Protein AF-R2TNW7-F1 (afdb_monomer_lite)

Secondary structure (DSSP, 8-state):
-----B--GGGEE-TTEEEEEEEEETTEEEEEEEEEEEEEEETTEEEEEEEEEEEEEEEEEEEEEEEEESS-S---TT-GGGGTTPEEEEEEEEETTEEEEEETTEEEEEEEEEEEEE--GGGEEEEEE--HHHHHH--PPBP-S-PBP-

Structure (mmCIF, N/CA/C/O backbone):
data_AF-R2TNW7-F1
#
_entry.id   AF-R2TNW7-F1
#
loop_
_atom_site.group_PDB
_atom_site.id
_atom_site.type_symbol
_atom_site.label_atom_id
_atom_site.label_alt_id
_atom_site.label_comp_id
_atom_site.label_asym_id
_atom_site.label_entity_id
_atom_site.label_seq_id
_atom_site.pdbx_PDB_ins_code
_atom_site.Cartn_x
_atom_site.Cartn_y
_atom_site.Cartn_z
_atom_site.occupancy
_atom_site.B_iso_or_equiv
_atom_site.auth_seq_id
_atom_site.auth_comp_id
_atom_site.auth_asym_id
_atom_site.auth_atom_id
_atom_site.pdbx_PDB_model_num
ATOM 1 N N . MET A 1 1 ? 7.216 -21.130 -8.756 1.00 26.69 1 MET A N 1
ATOM 2 C CA . MET A 1 1 ? 8.008 -21.031 -7.507 1.00 26.69 1 MET A CA 1
ATOM 3 C C . MET A 1 1 ? 7.931 -19.567 -7.137 1.00 26.69 1 MET A C 1
ATOM 5 O O . MET A 1 1 ? 8.711 -18.768 -7.642 1.00 26.69 1 MET A O 1
ATOM 9 N N . ASP A 1 2 ? 6.878 -19.208 -6.412 1.00 28.78 2 ASP A N 1
ATOM 10 C CA . ASP A 1 2 ? 6.408 -17.823 -6.351 1.00 28.78 2 ASP A CA 1
ATOM 11 C C . ASP A 1 2 ? 7.260 -17.083 -5.325 1.00 28.78 2 ASP A C 1
ATOM 13 O O . ASP A 1 2 ? 7.166 -17.327 -4.119 1.00 28.78 2 ASP A O 1
ATOM 17 N N . LYS A 1 3 ? 8.212 -16.281 -5.815 1.00 34.91 3 LYS A N 1
ATOM 18 C CA . LYS A 1 3 ? 9.161 -15.568 -4.958 1.00 34.91 3 LYS A CA 1
ATOM 19 C C . LYS A 1 3 ? 8.406 -14.506 -4.155 1.00 34.91 3 LYS A C 1
ATOM 21 O O . LYS A 1 3 ? 7.822 -13.590 -4.720 1.00 34.91 3 LYS A O 1
ATOM 26 N N . ARG A 1 4 ? 8.419 -14.706 -2.834 1.00 38.00 4 ARG A N 1
ATOM 27 C CA . ARG A 1 4 ? 7.696 -13.969 -1.791 1.00 38.00 4 ARG A CA 1
ATOM 28 C C . ARG A 1 4 ? 8.434 -12.708 -1.318 1.00 38.00 4 ARG A C 1
ATOM 30 O O . ARG A 1 4 ? 9.647 -12.752 -1.150 1.00 38.00 4 ARG A O 1
ATOM 37 N N . ILE A 1 5 ? 7.614 -11.703 -0.986 1.00 33.56 5 ILE A N 1
ATOM 38 C CA . ILE A 1 5 ? 7.744 -10.629 0.023 1.00 33.56 5 ILE A CA 1
ATOM 39 C C . ILE A 1 5 ? 8.987 -9.734 -0.082 1.00 33.56 5 ILE A C 1
ATOM 41 O O . ILE A 1 5 ? 10.093 -10.115 0.299 1.00 33.56 5 ILE A O 1
ATOM 45 N N . TYR A 1 6 ? 8.759 -8.478 -0.473 1.00 39.31 6 TYR A N 1
ATOM 46 C CA . TYR A 1 6 ? 9.701 -7.387 -0.233 1.00 39.31 6 TYR A CA 1
ATOM 47 C C . TYR A 1 6 ? 9.324 -6.689 1.076 1.00 39.31 6 TYR A C 1
ATOM 49 O O . TYR A 1 6 ? 8.185 -6.273 1.282 1.00 39.31 6 TYR A O 1
ATOM 57 N N . LYS A 1 7 ? 10.302 -6.585 1.979 1.00 39.94 7 LYS A N 1
ATOM 58 C CA . LYS A 1 7 ? 10.136 -6.007 3.321 1.00 39.94 7 LYS A CA 1
ATOM 59 C C . LYS A 1 7 ? 10.249 -4.475 3.345 1.00 39.94 7 LYS A C 1
ATOM 61 O O . LYS A 1 7 ? 10.075 -3.873 4.395 1.00 39.94 7 LYS A O 1
ATOM 66 N N . THR A 1 8 ? 10.540 -3.826 2.225 1.00 51.78 8 THR A N 1
ATOM 67 C CA . THR A 1 8 ? 10.801 -2.385 2.200 1.00 51.78 8 THR A CA 1
ATOM 68 C C . THR A 1 8 ? 9.754 -1.662 1.364 1.00 51.78 8 THR A C 1
ATOM 70 O O . THR A 1 8 ? 9.767 -1.714 0.136 1.00 51.78 8 THR A O 1
ATOM 73 N N . MET A 1 9 ? 8.854 -0.958 2.060 1.00 57.75 9 MET A N 1
ATOM 74 C CA . MET A 1 9 ? 7.955 0.050 1.478 1.00 57.75 9 MET A CA 1
ATOM 75 C C . MET A 1 9 ? 8.723 1.100 0.656 1.00 57.75 9 MET A C 1
ATOM 77 O O . MET A 1 9 ? 8.150 1.713 -0.232 1.00 57.75 9 MET A O 1
ATOM 81 N N . ASP A 1 10 ? 10.029 1.260 0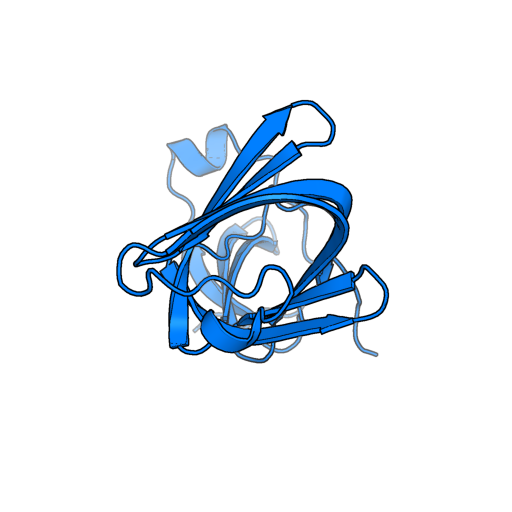.898 1.00 66.44 10 ASP A N 1
ATOM 82 C CA . ASP A 1 10 ? 10.915 2.214 0.218 1.00 66.44 10 ASP A CA 1
ATOM 83 C C . ASP A 1 10 ? 10.915 2.099 -1.315 1.00 66.44 10 ASP A C 1
ATOM 85 O O . ASP A 1 10 ? 11.269 3.051 -2.007 1.00 66.44 10 ASP A O 1
ATOM 89 N N . TYR A 1 11 ? 10.530 0.937 -1.854 1.00 75.88 11 TYR A N 1
ATOM 90 C CA . TYR A 1 11 ? 10.560 0.654 -3.291 1.00 75.88 11 TYR A CA 1
ATOM 91 C C . TYR A 1 11 ? 9.199 0.270 -3.869 1.00 75.88 11 TYR A C 1
ATOM 93 O O . TYR A 1 11 ? 9.115 -0.079 -5.047 1.00 75.88 11 TYR A O 1
ATOM 101 N N . ILE A 1 12 ? 8.139 0.291 -3.060 1.00 82.00 12 ILE A N 1
ATOM 102 C CA . ILE A 1 12 ? 6.788 -0.077 -3.484 1.00 82.00 12 ILE A CA 1
ATOM 103 C C . ILE A 1 12 ? 5.860 1.079 -3.153 1.00 82.00 12 ILE A C 1
ATOM 105 O O . ILE A 1 12 ? 5.693 1.436 -1.990 1.00 82.00 12 ILE A O 1
ATOM 109 N N . SER A 1 13 ? 5.218 1.626 -4.178 1.00 86.44 13 SER A N 1
ATOM 110 C CA . SER A 1 13 ? 4.187 2.638 -4.007 1.00 86.44 13 SER A CA 1
ATOM 111 C C . SER A 1 13 ? 2.813 2.040 -4.275 1.00 86.44 13 SER A C 1
ATOM 113 O O . SER A 1 13 ? 2.535 1.534 -5.365 1.00 86.44 13 SER A O 1
ATOM 115 N N . PHE A 1 14 ? 1.961 2.138 -3.257 1.00 88.00 14 PHE A N 1
ATOM 116 C CA . PHE A 1 14 ? 0.525 1.871 -3.328 1.00 88.00 14 PHE A CA 1
ATOM 117 C C . PHE A 1 14 ? -0.277 3.150 -3.600 1.00 88.00 14 PHE A C 1
ATOM 119 O O . PHE A 1 14 ? -1.504 3.109 -3.634 1.00 88.00 14 PHE A O 1
ATOM 126 N N . ASN A 1 15 ? 0.397 4.294 -3.739 1.00 87.62 15 ASN A N 1
ATOM 127 C CA . ASN A 1 15 ? -0.270 5.574 -3.918 1.00 87.62 15 ASN A CA 1
ATOM 128 C C . ASN A 1 15 ? -1.047 5.579 -5.235 1.00 87.62 15 ASN A C 1
ATOM 130 O O . ASN A 1 15 ? -0.591 5.041 -6.247 1.00 87.62 15 ASN A O 1
ATOM 134 N N . ASP A 1 16 ? -2.221 6.195 -5.183 1.00 89.12 16 ASP A N 1
ATOM 135 C CA . ASP A 1 16 ? -3.201 6.293 -6.259 1.00 89.12 16 ASP A CA 1
ATOM 136 C C . ASP A 1 16 ? -3.781 4.942 -6.718 1.00 89.12 16 ASP A C 1
ATOM 138 O O . ASP A 1 16 ? -4.500 4.885 -7.716 1.00 89.12 16 ASP A O 1
ATOM 142 N N . MET A 1 17 ? -3.529 3.855 -5.977 1.00 91.12 17 MET A N 1
ATOM 143 C CA . MET A 1 17 ? -4.107 2.538 -6.259 1.00 91.12 17 MET A CA 1
ATOM 144 C C . MET A 1 17 ? -5.487 2.387 -5.627 1.00 91.12 17 MET A C 1
ATOM 146 O O . MET A 1 17 ? -5.768 2.919 -4.546 1.00 91.12 17 MET A O 1
ATOM 150 N N . THR A 1 18 ? -6.356 1.620 -6.283 1.00 92.94 18 THR A N 1
ATOM 151 C CA . THR A 1 18 ? -7.686 1.323 -5.744 1.00 92.94 18 THR A CA 1
ATOM 152 C C . THR A 1 18 ? -7.588 0.187 -4.736 1.00 92.94 18 THR A C 1
ATOM 154 O O . THR A 1 18 ? -7.039 -0.879 -5.024 1.00 92.94 18 THR A O 1
ATOM 157 N N . ILE A 1 19 ? -8.162 0.385 -3.550 1.00 94.38 19 ILE A N 1
ATOM 158 C CA . ILE A 1 19 ? -8.309 -0.685 -2.564 1.00 94.38 19 ILE A CA 1
ATOM 159 C C . ILE A 1 19 ? -9.408 -1.628 -3.055 1.00 94.38 19 ILE A C 1
ATOM 161 O O . ILE A 1 19 ? -10.573 -1.250 -3.166 1.00 94.38 19 ILE A O 1
ATOM 165 N N . THR A 1 20 ? -9.041 -2.865 -3.364 1.00 94.94 20 THR A N 1
ATOM 166 C CA . THR A 1 20 ? -9.970 -3.886 -3.880 1.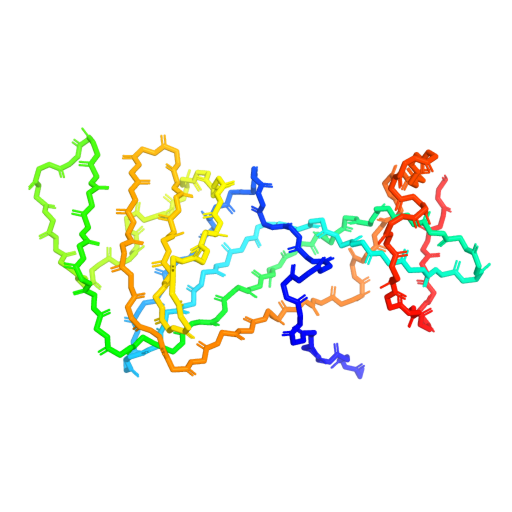00 94.94 20 THR A CA 1
ATOM 167 C C . THR A 1 20 ? -10.609 -4.713 -2.773 1.00 94.94 20 THR A C 1
ATOM 169 O O . THR A 1 20 ? -11.718 -5.213 -2.946 1.00 94.94 20 THR A O 1
ATOM 172 N N . ASP A 1 21 ? -9.910 -4.865 -1.650 1.00 95.12 21 ASP A N 1
ATOM 173 C CA . ASP A 1 21 ? -10.368 -5.611 -0.483 1.00 95.12 21 ASP A CA 1
ATOM 174 C C . ASP A 1 21 ? -9.577 -5.166 0.753 1.00 95.12 21 ASP A C 1
ATOM 176 O O . ASP A 1 21 ? -8.361 -4.986 0.677 1.00 95.12 21 ASP A O 1
ATOM 180 N N . ALA A 1 22 ? -10.239 -5.018 1.891 1.00 94.25 22 ALA A N 1
ATOM 181 C CA . ALA A 1 22 ? -9.634 -4.635 3.155 1.00 94.25 22 ALA A CA 1
ATOM 182 C C . ALA A 1 22 ? -10.250 -5.468 4.282 1.00 94.25 22 ALA A C 1
ATOM 184 O O . ALA A 1 22 ? -11.432 -5.352 4.605 1.00 94.25 22 ALA A O 1
ATOM 185 N N . LEU A 1 23 ? -9.429 -6.336 4.873 1.00 93.94 23 LEU A N 1
ATOM 186 C CA . LEU A 1 23 ? -9.847 -7.303 5.881 1.00 93.94 23 LEU A CA 1
ATOM 187 C C . LEU A 1 23 ? -9.062 -7.095 7.170 1.00 93.94 23 LEU A C 1
ATOM 189 O O . LEU A 1 23 ? -7.832 -7.140 7.155 1.00 93.94 23 LEU A O 1
ATOM 193 N N . PHE A 1 24 ? -9.775 -6.949 8.285 1.00 93.19 24 PHE A N 1
ATOM 194 C CA . PHE A 1 24 ? -9.182 -6.890 9.615 1.00 93.19 24 PHE A CA 1
ATOM 195 C C . PHE A 1 24 ? -9.627 -8.082 10.461 1.00 93.19 24 PHE A C 1
ATOM 197 O O . PHE A 1 24 ? -10.805 -8.224 10.785 1.00 93.19 24 PHE A O 1
ATOM 204 N N . GLN A 1 25 ? -8.691 -8.972 10.790 1.00 92.88 25 GLN A N 1
ATOM 205 C CA . GLN A 1 25 ? -8.953 -10.157 11.611 1.00 92.88 25 GLN A CA 1
ATOM 206 C C . GLN A 1 25 ? -7.748 -10.482 12.487 1.00 92.88 25 GLN A C 1
ATOM 208 O O . GLN A 1 25 ? -6.613 -10.454 12.020 1.00 92.88 25 GLN A O 1
ATOM 213 N N . ASN A 1 26 ? -7.992 -10.843 13.751 1.00 92.25 26 ASN A N 1
ATOM 214 C CA . ASN A 1 26 ? -6.949 -11.257 14.700 1.00 92.25 26 ASN A CA 1
ATOM 215 C C . ASN A 1 26 ? -5.764 -10.274 14.768 1.00 92.25 26 ASN A C 1
ATOM 217 O O . ASN A 1 26 ? -4.612 -10.701 14.743 1.00 92.25 26 ASN A O 1
ATOM 221 N N . HIS A 1 27 ? -6.043 -8.966 14.830 1.00 93.81 27 HIS A N 1
ATOM 222 C CA . HIS A 1 27 ? -5.028 -7.901 14.840 1.00 93.81 27 HIS A CA 1
ATOM 223 C C . HIS A 1 27 ? -4.183 -7.783 13.558 1.00 93.81 27 HIS A C 1
ATOM 225 O O . HIS A 1 27 ? -3.155 -7.111 13.556 1.00 93.81 27 HIS A O 1
ATOM 231 N N . VAL A 1 28 ? -4.612 -8.388 12.451 1.00 94.75 28 VAL A N 1
ATOM 232 C CA . VAL A 1 28 ? -3.954 -8.267 11.147 1.00 94.75 28 VAL A CA 1
ATOM 233 C C . VAL A 1 28 ? -4.888 -7.555 10.179 1.00 94.75 28 VAL A C 1
ATOM 235 O O . VAL A 1 28 ? -5.991 -8.031 9.910 1.00 94.75 28 VAL A O 1
ATOM 238 N N . LEU A 1 29 ? -4.431 -6.419 9.657 1.00 94.81 29 LEU A N 1
ATOM 239 C CA . LEU A 1 29 ? -5.064 -5.681 8.573 1.00 94.81 29 LEU A CA 1
ATOM 240 C C . LEU A 1 29 ? -4.391 -6.059 7.253 1.00 94.81 29 LEU A C 1
ATOM 242 O O . LEU A 1 29 ? -3.182 -5.896 7.092 1.00 94.81 29 LEU A O 1
ATOM 246 N N . ILE A 1 30 ? -5.181 -6.555 6.308 1.00 94.94 30 ILE A N 1
ATOM 247 C CA . ILE A 1 30 ? -4.747 -6.881 4.951 1.00 94.94 30 ILE A CA 1
ATOM 248 C C . ILE A 1 30 ? -5.490 -5.958 3.996 1.00 94.94 30 ILE A C 1
ATOM 250 O O . ILE A 1 30 ? -6.711 -6.047 3.899 1.00 94.94 30 ILE A O 1
ATOM 254 N N . ILE A 1 31 ? -4.754 -5.118 3.274 1.00 95.06 31 ILE A N 1
ATOM 255 C CA . ILE A 1 31 ? -5.286 -4.246 2.223 1.00 95.06 31 ILE A CA 1
ATOM 256 C C . ILE A 1 31 ? -4.795 -4.786 0.884 1.00 95.06 31 ILE A C 1
ATOM 258 O O . ILE A 1 31 ? -3.592 -4.972 0.696 1.00 95.06 31 ILE A O 1
ATOM 262 N N . LYS A 1 32 ? -5.715 -5.075 -0.033 1.00 94.50 32 LYS A N 1
ATOM 263 C CA . LYS A 1 32 ? -5.422 -5.577 -1.375 1.00 94.50 32 LYS A CA 1
ATOM 264 C C . LYS A 1 32 ? -5.628 -4.494 -2.417 1.00 94.50 32 LYS A C 1
ATOM 266 O O . LYS A 1 32 ? -6.578 -3.718 -2.337 1.00 94.50 32 LYS A O 1
ATOM 271 N N . PHE A 1 33 ? -4.800 -4.526 -3.447 1.00 92.81 33 PHE A N 1
ATOM 272 C CA . PHE A 1 33 ? -4.792 -3.569 -4.546 1.00 92.81 33 PHE A CA 1
ATOM 273 C C . PHE A 1 33 ? -4.875 -4.307 -5.882 1.00 92.81 33 PHE A C 1
ATOM 275 O O . PHE A 1 33 ? -4.505 -5.481 -5.968 1.00 92.81 33 PHE A O 1
ATOM 282 N N . ASP A 1 34 ? -5.390 -3.630 -6.901 1.00 88.38 34 ASP A N 1
ATOM 283 C CA . ASP A 1 34 ? -5.440 -4.101 -8.291 1.00 88.38 34 ASP A CA 1
ATOM 284 C C . ASP A 1 34 ? -4.082 -4.014 -9.004 1.00 88.38 34 ASP A C 1
ATOM 286 O O . ASP A 1 34 ? -3.823 -4.758 -9.957 1.00 88.38 34 ASP A O 1
ATOM 290 N N . GLY A 1 35 ? -3.200 -3.157 -8.496 1.00 87.81 35 GLY A N 1
ATOM 291 C CA . GLY A 1 35 ? -1.802 -3.091 -8.874 1.00 87.81 35 GLY A CA 1
ATOM 292 C C . GLY A 1 35 ? -0.969 -2.277 -7.892 1.00 87.81 35 GLY A C 1
ATOM 293 O O . GLY A 1 35 ? -1.474 -1.774 -6.889 1.00 87.81 35 GLY A O 1
ATOM 294 N N . VAL A 1 36 ? 0.333 -2.183 -8.168 1.00 88.50 36 VAL A N 1
ATOM 295 C CA . VAL A 1 36 ? 1.265 -1.276 -7.474 1.00 88.50 36 VAL A CA 1
ATOM 296 C C . VAL A 1 36 ? 2.363 -0.811 -8.420 1.00 88.50 36 VAL A C 1
ATOM 298 O O . VAL A 1 36 ? 2.681 -1.493 -9.401 1.00 88.50 36 VAL A O 1
ATOM 301 N N . TYR A 1 37 ? 3.017 0.293 -8.067 1.00 87.56 37 TYR A N 1
ATOM 302 C CA . TYR A 1 37 ? 4.291 0.670 -8.671 1.00 87.56 37 TYR A CA 1
ATOM 303 C C . TYR A 1 37 ? 5.458 0.088 -7.868 1.00 87.56 37 TYR A C 1
ATOM 305 O O . TYR A 1 37 ? 5.512 0.210 -6.644 1.00 87.56 37 TYR A O 1
ATOM 313 N N . CYS A 1 38 ? 6.426 -0.506 -8.559 1.00 85.44 38 CYS A N 1
ATOM 314 C CA . CYS A 1 38 ? 7.669 -1.009 -7.985 1.00 85.44 38 CYS A CA 1
ATOM 315 C 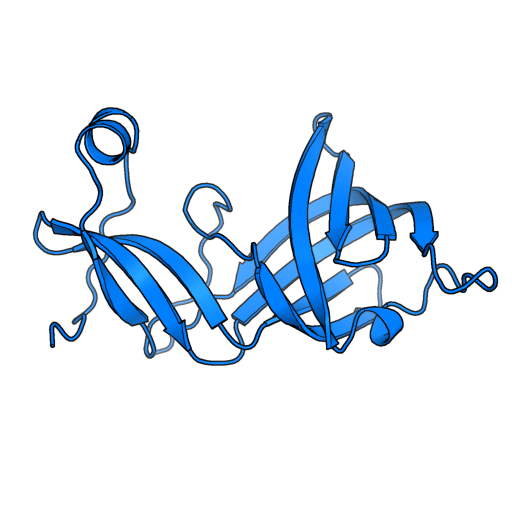C . CYS A 1 38 ? 8.866 -0.284 -8.604 1.00 85.44 38 CYS A C 1
ATOM 317 O O . CYS A 1 38 ? 9.032 -0.272 -9.821 1.00 85.44 38 CYS A O 1
ATOM 319 N N . PHE A 1 39 ? 9.731 0.278 -7.769 1.00 84.06 39 PHE A N 1
ATOM 320 C CA . PHE A 1 39 ? 10.979 0.916 -8.173 1.00 84.06 39 PHE A CA 1
ATOM 321 C C . PHE A 1 39 ? 12.098 -0.120 -8.090 1.00 84.06 39 PHE A C 1
ATOM 323 O O . PHE A 1 39 ? 12.487 -0.533 -6.999 1.00 84.06 39 PHE A O 1
ATOM 330 N N . LEU A 1 40 ? 12.604 -0.580 -9.233 1.00 82.44 40 LEU A N 1
ATOM 331 C CA . LEU A 1 40 ? 13.567 -1.684 -9.292 1.00 82.44 40 LEU A CA 1
ATOM 332 C C . LEU A 1 40 ? 14.718 -1.360 -10.248 1.00 82.44 40 LEU A C 1
ATOM 334 O O . LEU A 1 40 ? 14.604 -0.508 -11.131 1.00 82.44 40 LEU A O 1
ATOM 338 N N . GLU A 1 41 ? 15.821 -2.088 -10.095 1.00 80.62 41 GLU A N 1
ATOM 339 C CA . GLU A 1 41 ? 16.886 -2.161 -11.093 1.00 80.62 41 GLU A CA 1
ATOM 340 C C . GLU A 1 41 ? 16.878 -3.541 -11.762 1.00 80.62 41 GLU A C 1
ATOM 342 O O . GLU A 1 41 ? 16.879 -4.565 -11.077 1.00 80.62 41 GLU A O 1
ATOM 347 N N . ASN A 1 42 ? 16.871 -3.592 -13.093 1.00 73.75 42 ASN A N 1
ATOM 348 C CA . ASN A 1 42 ? 16.969 -4.833 -13.861 1.00 73.75 42 ASN A CA 1
ATOM 349 C C . ASN A 1 42 ? 17.993 -4.667 -14.987 1.00 73.75 42 ASN A C 1
ATOM 351 O O . ASN A 1 42 ? 17.886 -3.732 -15.768 1.00 73.75 42 ASN A O 1
ATOM 355 N N . ASN A 1 43 ? 18.985 -5.558 -15.080 1.00 72.25 43 ASN A N 1
ATOM 356 C CA . ASN A 1 43 ? 20.033 -5.513 -16.110 1.00 72.25 43 ASN A CA 1
ATOM 357 C C . ASN A 1 43 ? 20.722 -4.134 -16.250 1.00 72.25 43 ASN A C 1
ATOM 359 O O . ASN A 1 43 ? 21.038 -3.705 -17.356 1.00 72.25 43 ASN A O 1
ATOM 363 N N . ASN A 1 44 ? 20.985 -3.456 -15.123 1.00 73.31 44 ASN A N 1
ATOM 364 C CA . ASN A 1 44 ? 21.512 -2.081 -15.025 1.00 73.31 44 ASN A CA 1
ATOM 365 C C . ASN A 1 44 ? 20.544 -0.966 -15.472 1.00 73.31 44 ASN A C 1
ATOM 367 O O . ASN A 1 44 ? 20.936 0.202 -15.544 1.00 73.31 44 ASN A O 1
ATOM 371 N N . GLU A 1 45 ? 19.278 -1.286 -15.736 1.00 75.88 45 GLU A N 1
ATOM 372 C CA . GLU A 1 45 ? 18.227 -0.306 -15.991 1.00 75.88 45 GLU A CA 1
ATOM 373 C C . GLU A 1 45 ? 17.391 -0.079 -14.732 1.00 75.88 45 GLU A C 1
ATOM 375 O O . GLU A 1 45 ? 16.688 -0.965 -14.246 1.00 75.88 45 GLU A O 1
ATOM 380 N N . LYS A 1 46 ? 17.470 1.142 -14.198 1.00 84.06 46 LYS A N 1
ATOM 381 C CA . LYS A 1 46 ? 16.623 1.603 -13.097 1.00 84.06 46 LYS A CA 1
ATOM 382 C C . LYS A 1 46 ? 15.304 2.134 -13.649 1.00 84.06 46 LYS A C 1
ATOM 384 O O . LYS A 1 46 ? 15.308 3.060 -14.470 1.00 84.06 46 LYS A O 1
ATOM 389 N N . GLY A 1 47 ? 14.189 1.599 -13.170 1.00 85.69 47 GLY A N 1
ATOM 390 C CA . GLY A 1 47 ? 12.874 1.970 -13.674 1.00 85.69 47 GLY A CA 1
ATOM 391 C C . GLY A 1 47 ? 11.741 1.767 -12.688 1.00 85.69 47 GLY A C 1
ATOM 392 O O . GLY A 1 47 ? 11.893 1.171 -11.618 1.00 85.69 47 GLY A O 1
ATOM 393 N N . VAL A 1 48 ? 10.592 2.289 -13.096 1.00 85.81 48 VAL A N 1
ATOM 394 C CA . VAL A 1 48 ? 9.300 2.018 -12.483 1.00 85.81 48 VAL A CA 1
ATOM 395 C C . VAL A 1 48 ? 8.653 0.880 -13.253 1.00 85.81 48 VAL A C 1
ATOM 397 O O . VAL A 1 48 ? 8.518 0.926 -14.479 1.00 85.81 48 VAL A O 1
ATOM 400 N N . PHE A 1 49 ? 8.231 -0.124 -12.504 1.00 85.44 49 PHE A N 1
ATOM 401 C CA . PHE A 1 49 ? 7.494 -1.275 -12.980 1.00 85.44 49 PHE A CA 1
ATOM 402 C C . PHE A 1 49 ? 6.086 -1.227 -12.406 1.00 85.44 49 PHE A C 1
ATOM 404 O O . PHE A 1 49 ? 5.890 -0.764 -11.284 1.00 85.44 49 PHE A O 1
ATOM 411 N N . VAL A 1 50 ? 5.113 -1.712 -13.160 1.00 85.56 50 VAL A N 1
ATOM 412 C CA . VAL A 1 50 ? 3.739 -1.876 -12.686 1.00 85.56 50 VAL A CA 1
ATOM 413 C C . VAL A 1 50 ? 3.498 -3.355 -12.479 1.00 85.56 50 VAL A C 1
ATOM 415 O O . VAL A 1 50 ? 3.721 -4.149 -13.392 1.00 85.56 50 VAL A O 1
ATOM 418 N N . SER A 1 51 ? 3.068 -3.724 -11.278 1.00 83.19 51 SER A N 1
ATOM 419 C CA . SER A 1 51 ? 2.540 -5.058 -11.022 1.00 83.19 51 SER A CA 1
ATOM 420 C C . SER A 1 51 ? 1.033 -5.024 -11.210 1.00 83.19 51 SER A C 1
ATOM 422 O O . SER A 1 51 ? 0.368 -4.228 -10.550 1.00 83.19 51 SER A O 1
ATOM 424 N N . ASN A 1 52 ? 0.501 -5.882 -12.079 1.00 77.88 52 ASN A N 1
ATOM 425 C CA . ASN A 1 52 ? -0.939 -6.124 -12.153 1.00 77.88 52 ASN A CA 1
ATOM 426 C C . ASN A 1 52 ? -1.305 -7.327 -11.273 1.00 77.88 52 ASN A C 1
ATOM 428 O O . ASN A 1 52 ? -0.535 -8.277 -11.163 1.00 77.88 52 ASN A O 1
ATOM 432 N N . GLY A 1 53 ? -2.485 -7.317 -10.655 1.00 73.56 53 GLY A N 1
ATOM 433 C CA . GLY A 1 53 ? -2.988 -8.443 -9.858 1.00 73.56 53 GLY A CA 1
ATOM 434 C C . GLY A 1 53 ? -3.092 -8.130 -8.367 1.00 73.56 53 GLY A C 1
ATOM 435 O O . GLY A 1 53 ? -2.895 -6.999 -7.949 1.00 73.56 53 GLY A O 1
ATOM 436 N N . GLN A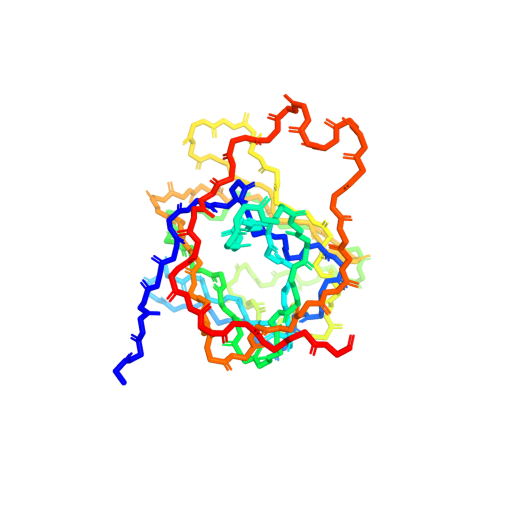 1 54 ? -3.432 -9.137 -7.555 1.00 80.81 54 GLN A N 1
ATOM 437 C CA . GLN A 1 54 ? -3.794 -8.956 -6.141 1.00 80.81 54 GLN A CA 1
ATOM 438 C C . GLN A 1 54 ? -2.577 -8.736 -5.229 1.00 80.81 54 GLN A C 1
ATOM 440 O O . GLN A 1 54 ? -2.163 -9.634 -4.487 1.00 80.81 54 GLN A O 1
ATOM 445 N N . GLN A 1 55 ? -2.028 -7.527 -5.272 1.00 87.62 55 GLN A N 1
ATOM 446 C CA . GLN A 1 55 ? -0.941 -7.087 -4.398 1.00 87.62 55 GLN A CA 1
ATOM 447 C C . GLN A 1 55 ? -1.481 -6.785 -3.006 1.00 87.62 55 GLN A C 1
ATOM 449 O O . GLN A 1 55 ? -2.627 -6.349 -2.876 1.00 87.62 55 GLN A O 1
ATOM 454 N N . LYS A 1 56 ? -0.683 -7.005 -1.957 1.00 91.19 56 LYS A N 1
ATOM 455 C CA . LYS A 1 56 ? -1.156 -6.814 -0.579 1.00 91.19 56 LYS A CA 1
ATOM 456 C C . LYS A 1 56 ? -0.208 -5.979 0.260 1.00 91.19 56 LYS A C 1
ATOM 458 O O . LYS A 1 56 ? 0.999 -6.209 0.244 1.00 91.19 56 LYS A O 1
ATOM 463 N N . LEU A 1 57 ? -0.789 -5.104 1.069 1.00 92.00 57 LEU A N 1
ATOM 464 C CA . LEU A 1 57 ? -0.160 -4.498 2.232 1.00 92.00 57 LEU A CA 1
ATOM 465 C C . LEU A 1 57 ? -0.687 -5.208 3.482 1.00 92.00 57 LEU A C 1
ATOM 467 O O . LEU A 1 57 ? -1.898 -5.268 3.699 1.00 92.00 57 LEU A O 1
ATOM 471 N N . VAL A 1 58 ? 0.215 -5.767 4.283 1.00 92.81 58 VAL A N 1
ATOM 472 C CA . VAL A 1 58 ? -0.119 -6.493 5.511 1.00 92.81 58 VAL A CA 1
ATOM 473 C C . VAL A 1 58 ? 0.434 -5.727 6.700 1.00 92.81 58 VAL A C 1
ATOM 475 O O . VAL A 1 58 ? 1.626 -5.423 6.757 1.00 92.81 58 VAL A O 1
ATOM 478 N N . ILE A 1 59 ? -0.442 -5.413 7.649 1.00 93.25 59 ILE A N 1
ATOM 479 C CA . ILE A 1 59 ? -0.138 -4.600 8.822 1.00 93.25 59 ILE A CA 1
ATOM 480 C C . ILE A 1 59 ? -0.599 -5.355 10.068 1.00 93.25 59 ILE A C 1
ATOM 482 O O . ILE A 1 59 ? -1.788 -5.616 10.246 1.00 93.25 59 ILE A O 1
ATOM 486 N N . THR A 1 60 ? 0.330 -5.669 10.965 1.00 94.50 60 THR A N 1
ATOM 487 C CA . THR A 1 60 ? 0.007 -6.200 12.293 1.00 94.50 60 THR A CA 1
ATOM 488 C C . THR A 1 60 ? -0.291 -5.029 13.222 1.00 94.50 60 THR A C 1
ATOM 490 O O . THR A 1 60 ? 0.619 -4.313 13.655 1.00 94.50 60 THR A O 1
ATOM 493 N N . VAL A 1 61 ? -1.571 -4.827 13.516 1.00 94.00 61 VAL A N 1
ATOM 494 C CA . VAL A 1 61 ? -2.116 -3.694 14.266 1.00 94.00 61 VAL A CA 1
ATOM 495 C C . VAL A 1 61 ? -2.094 -3.988 15.759 1.00 94.00 61 VAL A C 1
ATOM 497 O O . VAL A 1 61 ? -2.713 -4.938 16.229 1.00 94.00 61 VAL A O 1
ATOM 500 N N . ARG A 1 62 ? -1.425 -3.137 16.533 1.00 94.81 62 ARG A N 1
ATOM 501 C CA . ARG A 1 62 ? -1.512 -3.172 17.993 1.00 94.81 62 ARG A CA 1
ATOM 502 C C . ARG A 1 62 ? -2.787 -2.492 18.475 1.00 94.81 62 ARG A C 1
ATOM 504 O O . ARG A 1 62 ? -3.547 -3.103 19.214 1.00 94.81 62 ARG A O 1
ATOM 511 N N . ASN A 1 63 ? -2.995 -1.249 18.045 1.00 92.50 63 ASN A N 1
ATOM 512 C CA . ASN A 1 63 ? -4.130 -0.411 18.419 1.00 92.50 63 ASN A CA 1
ATOM 513 C C . ASN A 1 63 ? -4.530 0.483 17.245 1.00 92.50 63 ASN A C 1
ATOM 515 O O . ASN A 1 63 ? -3.668 1.005 16.536 1.00 92.50 63 ASN A O 1
ATOM 519 N N . ILE A 1 64 ? -5.829 0.717 17.098 1.00 91.38 64 ILE A N 1
ATOM 520 C CA . ILE A 1 64 ? -6.364 1.772 16.236 1.00 91.38 64 ILE A CA 1
ATOM 521 C C . ILE A 1 64 ? -6.483 3.014 17.115 1.00 91.38 64 ILE A C 1
ATOM 523 O O . ILE A 1 64 ? -7.140 2.977 18.154 1.00 91.38 64 ILE A O 1
ATOM 527 N N . LEU A 1 65 ? -5.768 4.077 16.755 1.00 91.25 65 LEU A N 1
ATOM 528 C CA . LEU A 1 65 ? -5.655 5.286 17.574 1.00 91.25 65 LEU A CA 1
ATOM 529 C C . LEU A 1 65 ? -6.749 6.287 17.227 1.00 91.25 65 LEU A C 1
ATOM 531 O O . LEU A 1 65 ? -7.369 6.868 18.114 1.00 91.25 65 LEU A O 1
ATOM 535 N N . ASN A 1 66 ? -6.964 6.486 15.931 1.00 88.62 66 ASN A N 1
ATOM 536 C CA . ASN A 1 66 ? -7.972 7.388 15.413 1.00 88.62 66 ASN A CA 1
ATOM 537 C C . ASN A 1 66 ? -8.444 6.893 14.047 1.00 88.62 66 ASN A C 1
ATOM 539 O O . ASN A 1 66 ? -7.653 6.367 13.264 1.00 88.62 66 ASN A O 1
ATOM 543 N N . TRP A 1 67 ? -9.718 7.103 13.755 1.00 89.88 67 TRP A N 1
ATOM 544 C CA . TRP A 1 67 ? -10.283 6.907 12.432 1.00 89.88 67 TRP A CA 1
ATOM 545 C C . TRP A 1 67 ? -11.063 8.162 12.089 1.00 89.88 67 TRP A C 1
ATOM 547 O O . TRP A 1 67 ? -11.873 8.642 12.877 1.00 89.88 67 TRP A O 1
ATOM 557 N N . HIS A 1 68 ? -10.841 8.704 10.903 1.00 88.50 68 HIS A N 1
ATOM 558 C CA . HIS A 1 68 ? -11.679 9.757 10.372 1.00 88.50 68 HIS A CA 1
ATOM 559 C C . HIS A 1 68 ? -12.118 9.418 8.950 1.00 88.50 68 HIS A C 1
ATOM 561 O O . HIS A 1 68 ? -11.286 9.211 8.078 1.00 88.50 68 HIS A O 1
ATOM 567 N N . ASP A 1 69 ? -13.428 9.320 8.743 1.00 85.38 69 ASP A N 1
ATOM 568 C CA . ASP A 1 69 ? -14.072 9.180 7.437 1.00 85.38 69 ASP A CA 1
ATOM 569 C C . ASP A 1 69 ? -14.940 10.431 7.257 1.00 85.38 69 ASP A C 1
ATOM 571 O O . ASP A 1 69 ? -15.805 10.710 8.092 1.00 85.38 69 ASP A O 1
ATOM 575 N N . TRP A 1 70 ? -14.650 11.228 6.228 1.00 85.50 70 TRP A N 1
ATOM 576 C CA . TRP A 1 70 ? -15.325 12.502 5.973 1.00 85.50 70 TRP A CA 1
ATOM 577 C C . TRP A 1 70 ? -16.755 12.332 5.449 1.00 85.50 70 TRP A C 1
ATOM 579 O O . TRP A 1 70 ? -17.536 13.281 5.525 1.00 85.50 70 TRP A O 1
ATOM 589 N N . GLU A 1 71 ? -17.109 11.160 4.918 1.00 82.00 71 GLU A N 1
ATOM 590 C CA . GLU A 1 71 ? -18.446 10.877 4.381 1.00 82.00 71 GLU A CA 1
ATOM 591 C C . GLU A 1 71 ?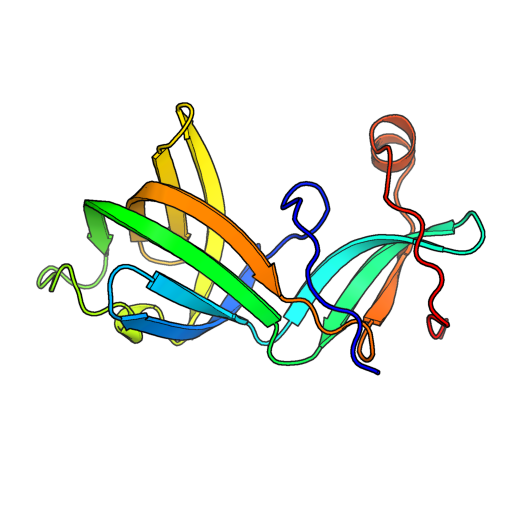 -19.337 10.141 5.389 1.00 82.00 71 GLU A C 1
ATOM 593 O O . GLU A 1 71 ? -20.564 10.238 5.306 1.00 82.00 71 GLU A O 1
ATOM 598 N N . ASN A 1 72 ? -18.749 9.429 6.356 1.00 70.38 72 ASN A N 1
ATOM 599 C CA . ASN A 1 72 ? -19.484 8.587 7.299 1.00 70.38 72 ASN A CA 1
ATOM 600 C C . ASN A 1 72 ? -19.208 8.959 8.764 1.00 70.38 72 ASN A C 1
ATOM 602 O O . ASN A 1 72 ? -18.186 8.600 9.343 1.00 70.38 72 ASN A O 1
ATOM 606 N N . GLU A 1 73 ? -20.191 9.581 9.424 1.00 62.59 73 GLU A N 1
ATOM 607 C CA . GLU A 1 73 ? -20.130 9.868 10.870 1.00 62.59 73 GLU A CA 1
ATOM 608 C C . GLU A 1 73 ? -20.209 8.598 11.744 1.00 62.59 73 GLU A C 1
ATOM 610 O O . GLU A 1 73 ? -19.813 8.607 12.910 1.00 62.59 73 GLU A O 1
ATOM 615 N N . ARG A 1 74 ? -20.727 7.483 11.204 1.00 56.34 74 ARG A N 1
ATOM 616 C CA . ARG A 1 74 ? -20.812 6.196 11.911 1.00 56.34 74 ARG A CA 1
ATOM 617 C C . ARG A 1 74 ? -19.555 5.375 11.671 1.00 56.34 74 ARG A C 1
ATOM 619 O O . ARG A 1 74 ? -19.483 4.598 10.727 1.00 56.34 74 ARG A O 1
ATOM 626 N N . GLN A 1 75 ? -18.596 5.518 12.571 1.00 56.81 75 GLN A N 1
ATOM 627 C CA . GLN A 1 75 ? -17.370 4.735 12.549 1.00 56.81 75 GLN A CA 1
ATOM 628 C C . GLN A 1 75 ? -17.544 3.472 13.392 1.00 56.81 75 GLN A C 1
ATOM 630 O O . GLN A 1 75 ? -17.695 3.539 14.612 1.00 56.81 75 GLN A O 1
ATOM 635 N N . SER A 1 76 ? -17.532 2.312 12.742 1.00 58.50 76 SER A N 1
ATOM 636 C CA . SER A 1 76 ? -17.187 1.063 13.419 1.00 58.50 76 SER A CA 1
ATOM 637 C C . SER A 1 76 ? -15.672 0.944 13.338 1.00 58.50 76 SER A C 1
ATOM 639 O O . SER A 1 76 ? -15.139 0.821 12.239 1.00 58.50 76 SER A O 1
ATOM 641 N N . THR A 1 77 ? -14.973 1.007 14.472 1.00 65.06 77 THR A N 1
ATOM 642 C CA . THR A 1 77 ? -13.499 1.004 14.508 1.00 65.06 77 THR A CA 1
ATOM 643 C C . THR A 1 77 ? -12.873 -0.258 13.913 1.00 65.06 77 THR A C 1
ATOM 645 O O . THR A 1 77 ? -11.686 -0.247 13.620 1.00 65.06 77 THR A O 1
ATOM 648 N N . ASP A 1 78 ? -13.657 -1.317 13.694 1.00 70.44 78 ASP A N 1
ATOM 649 C CA . ASP A 1 78 ? -13.163 -2.631 13.276 1.00 70.44 78 ASP A CA 1
ATOM 650 C C . ASP A 1 78 ? -13.644 -3.065 11.878 1.00 70.44 78 ASP A C 1
ATOM 652 O O . ASP A 1 78 ? -13.280 -4.151 11.421 1.00 70.44 78 ASP A O 1
ATOM 656 N N . ASP A 1 79 ? -14.444 -2.252 11.175 1.00 84.56 79 ASP A N 1
ATOM 657 C CA . ASP A 1 79 ? -14.937 -2.597 9.834 1.00 84.56 79 ASP A CA 1
ATOM 658 C C . ASP A 1 79 ? -14.101 -1.935 8.733 1.00 84.56 79 ASP A C 1
ATOM 660 O O . ASP A 1 79 ? -14.471 -0.916 8.155 1.00 84.56 79 ASP A O 1
ATOM 664 N N . PHE A 1 80 ? -12.959 -2.543 8.417 1.00 89.88 80 PHE A N 1
ATOM 665 C CA . PHE A 1 80 ? -12.082 -2.082 7.335 1.00 89.88 80 PHE A CA 1
ATOM 666 C C . PHE A 1 80 ? -12.648 -2.298 5.931 1.00 89.88 80 PHE A C 1
ATOM 668 O O . PHE A 1 80 ? -12.112 -1.720 4.986 1.00 89.88 80 PHE A O 1
ATOM 675 N N . SER A 1 81 ? -13.758 -3.028 5.776 1.00 88.50 81 SER A N 1
ATOM 676 C CA . SER A 1 81 ? -14.372 -3.235 4.460 1.00 88.50 81 SER A CA 1
ATOM 677 C C . SER A 1 81 ? -14.892 -1.936 3.834 1.00 88.50 81 SER A C 1
ATOM 679 O O . SER A 1 81 ? -15.019 -1.852 2.613 1.00 88.50 81 SER A O 1
ATOM 681 N N . VAL A 1 82 ? -15.103 -0.886 4.638 1.00 87.06 82 VAL A N 1
ATOM 682 C CA . VAL A 1 82 ? -15.486 0.457 4.162 1.00 87.06 82 VAL A CA 1
ATOM 683 C C . VAL A 1 82 ? -14.419 1.115 3.279 1.00 87.06 82 VAL A C 1
ATOM 685 O O . VAL A 1 82 ? -14.724 2.044 2.531 1.00 87.06 82 VAL A O 1
ATOM 688 N N . LEU A 1 83 ? -13.175 0.627 3.331 1.00 90.94 83 LEU A N 1
ATOM 689 C CA . LEU A 1 83 ? -12.093 1.087 2.462 1.00 90.94 83 LEU A CA 1
ATOM 690 C C . LEU A 1 83 ? -12.216 0.544 1.032 1.00 90.94 83 LEU A C 1
ATOM 692 O O . LEU A 1 83 ? -11.573 1.072 0.125 1.00 90.94 83 LEU A O 1
ATOM 696 N N . ASN A 1 84 ? -13.032 -0.489 0.804 1.00 92.69 84 ASN A N 1
ATOM 697 C CA . ASN A 1 84 ? -13.179 -1.108 -0.509 1.00 92.69 84 ASN A CA 1
ATOM 698 C C . ASN A 1 84 ? -13.711 -0.098 -1.536 1.00 92.69 84 ASN A C 1
ATOM 700 O O . ASN A 1 84 ? -14.719 0.577 -1.323 1.00 92.69 84 ASN A O 1
ATOM 704 N N . GLY A 1 85 ? -13.025 -0.002 -2.674 1.00 92.06 85 GLY A N 1
ATOM 705 C CA . GLY A 1 85 ? -13.309 0.953 -3.743 1.00 92.06 85 GLY A CA 1
ATOM 706 C C . GLY A 1 85 ? -12.773 2.366 -3.499 1.00 92.06 85 GLY A C 1
ATOM 707 O O . GLY A 1 85 ? -12.926 3.219 -4.372 1.00 92.06 85 GLY A O 1
ATOM 708 N N . LYS A 1 86 ? -12.142 2.641 -2.350 1.00 93.06 86 LYS A N 1
ATOM 709 C CA . LYS A 1 86 ? -11.491 3.929 -2.079 1.00 93.06 86 LYS A CA 1
ATOM 710 C C . LYS A 1 86 ? -10.067 3.931 -2.637 1.00 93.06 86 LYS A C 1
ATOM 712 O O . LYS A 1 86 ? -9.388 2.904 -2.658 1.00 93.06 86 LYS A O 1
ATOM 717 N N . THR A 1 87 ? -9.599 5.097 -3.072 1.00 94.06 87 THR A N 1
ATOM 718 C CA . THR A 1 87 ? -8.213 5.271 -3.527 1.00 94.06 87 THR A CA 1
ATOM 719 C C . THR A 1 87 ? -7.289 5.405 -2.327 1.00 94.06 87 THR A C 1
ATOM 721 O O . THR A 1 87 ? -7.556 6.213 -1.435 1.00 94.06 87 THR A O 1
ATOM 724 N N . PHE A 1 88 ? -6.203 4.642 -2.308 1.00 93.44 88 PHE A N 1
ATOM 725 C CA . PHE A 1 88 ? -5.135 4.777 -1.328 1.00 93.44 88 PHE A CA 1
ATOM 726 C C . PHE A 1 88 ? -4.202 5.912 -1.735 1.00 93.44 88 PHE A C 1
ATOM 728 O O . PHE A 1 88 ? -3.685 5.917 -2.846 1.00 93.44 88 PHE A O 1
ATOM 735 N N . LEU A 1 89 ? -3.990 6.884 -0.854 1.00 91.44 89 LEU A N 1
ATOM 736 C CA . LEU A 1 89 ? -3.236 8.093 -1.187 1.00 91.44 89 LEU A CA 1
ATOM 737 C C . LEU A 1 89 ? -1.829 8.066 -0.607 1.00 91.44 89 LEU A C 1
ATOM 739 O O . LEU A 1 89 ? -0.878 8.424 -1.297 1.00 91.44 89 LEU A O 1
ATOM 743 N N . ALA A 1 90 ? -1.689 7.661 0.656 1.00 90.19 90 ALA A N 1
ATOM 744 C CA . ALA A 1 90 ? -0.393 7.649 1.314 1.00 90.19 90 ALA A CA 1
ATOM 745 C C . ALA A 1 90 ? -0.353 6.744 2.546 1.00 90.19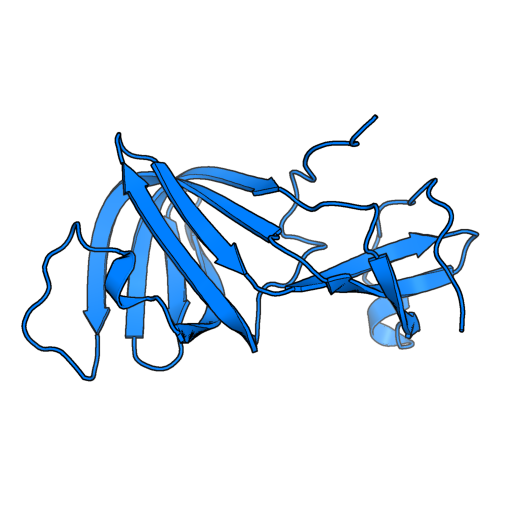 90 ALA A C 1
ATOM 747 O O . ALA A 1 90 ? -1.351 6.536 3.241 1.00 90.19 90 ALA A O 1
ATOM 748 N N . LEU A 1 91 ? 0.862 6.288 2.848 1.00 89.31 91 LEU A N 1
ATOM 749 C CA . LEU A 1 91 ? 1.246 5.759 4.148 1.00 89.31 91 LEU A CA 1
ATOM 750 C C . LEU A 1 91 ? 2.293 6.686 4.770 1.00 89.31 91 LEU A C 1
ATOM 752 O O . LEU A 1 91 ? 3.444 6.701 4.334 1.00 89.31 91 LEU A O 1
ATOM 756 N N . GLU A 1 92 ? 1.921 7.432 5.803 1.00 89.50 92 GLU A N 1
ATOM 757 C CA . GLU A 1 92 ? 2.862 8.293 6.522 1.00 89.50 92 GLU A CA 1
ATOM 758 C C . GLU A 1 92 ? 3.370 7.612 7.793 1.00 89.50 92 GLU A C 1
ATOM 760 O O . GLU A 1 92 ? 2.590 7.066 8.574 1.00 89.50 92 GLU A O 1
ATOM 765 N N . SER A 1 93 ? 4.675 7.708 8.047 1.00 85.19 93 SER A N 1
ATOM 766 C CA . SER A 1 93 ? 5.258 7.364 9.345 1.00 85.19 93 SER A CA 1
ATOM 767 C C . SER A 1 93 ? 5.296 8.611 10.229 1.00 85.19 93 SER A C 1
ATOM 769 O O . SER A 1 93 ? 5.904 9.615 9.851 1.00 85.19 93 SER A O 1
ATOM 771 N N . LYS A 1 94 ? 4.627 8.575 11.389 1.00 77.19 94 LYS A N 1
ATOM 772 C CA . LYS A 1 94 ? 4.647 9.682 12.367 1.00 77.19 94 LYS A CA 1
ATOM 773 C C . LYS A 1 94 ? 5.735 9.481 13.425 1.00 77.19 94 LYS A C 1
ATOM 775 O O . LYS A 1 94 ? 6.415 10.433 13.788 1.00 77.19 94 LYS A O 1
ATOM 780 N N . GLU A 1 95 ? 5.889 8.249 13.911 1.00 81.25 95 GLU A N 1
ATOM 781 C CA . GLU A 1 95 ? 6.834 7.824 14.957 1.00 81.25 95 GLU A CA 1
ATOM 782 C C . GLU A 1 95 ? 7.223 6.347 14.728 1.00 81.25 95 GLU A C 1
ATOM 784 O O . GLU A 1 95 ? 6.593 5.668 13.921 1.00 81.25 95 GLU A O 1
ATOM 789 N N . GLU A 1 96 ? 8.197 5.813 15.481 1.00 79.69 96 GLU A N 1
ATOM 790 C CA . GLU A 1 96 ? 8.811 4.475 15.297 1.00 79.69 96 GLU A CA 1
ATOM 791 C C . GLU A 1 96 ? 7.815 3.295 15.176 1.00 79.69 96 GLU A C 1
ATOM 793 O O . GLU A 1 96 ? 8.172 2.242 14.654 1.00 79.69 96 GLU A O 1
ATOM 798 N N . LYS A 1 97 ? 6.557 3.447 15.612 1.00 88.56 97 LYS A N 1
ATOM 799 C CA . LYS A 1 97 ? 5.497 2.423 15.507 1.00 88.56 97 LYS A CA 1
ATOM 800 C C . LYS A 1 97 ? 4.109 2.980 15.198 1.00 88.56 97 LYS A C 1
ATOM 802 O O . LYS A 1 97 ? 3.118 2.284 15.409 1.00 88.56 97 LYS A O 1
ATOM 807 N N . LYS A 1 98 ? 4.014 4.228 14.739 1.00 92.38 98 LYS A N 1
ATOM 808 C CA . LYS A 1 98 ? 2.733 4.863 14.408 1.00 92.38 98 LYS A CA 1
ATOM 809 C C . LYS A 1 98 ? 2.705 5.230 12.941 1.00 92.38 98 LYS A C 1
ATOM 811 O O . LYS A 1 98 ? 3.540 6.010 12.477 1.00 92.38 98 LYS A O 1
ATOM 816 N N . ILE A 1 99 ? 1.711 4.698 12.249 1.00 92.56 99 ILE A N 1
ATOM 817 C CA . ILE A 1 99 ? 1.449 5.000 10.849 1.00 92.56 99 ILE A CA 1
ATOM 818 C C . ILE A 1 99 ? 0.121 5.733 10.708 1.00 92.56 99 ILE A C 1
ATOM 820 O O . ILE A 1 99 ? -0.794 5.552 11.515 1.00 92.56 99 ILE A O 1
ATOM 824 N N . LYS A 1 100 ? 0.014 6.536 9.654 1.00 93.50 100 LYS A N 1
ATOM 825 C CA . LYS A 1 100 ? -1.243 7.103 9.179 1.00 93.50 100 LYS A CA 1
ATOM 826 C C . LYS A 1 100 ? -1.510 6.588 7.769 1.00 93.50 100 LYS A C 1
ATOM 828 O O . LYS A 1 100 ? -0.724 6.845 6.859 1.00 93.50 100 LYS A O 1
ATOM 833 N N . LEU A 1 101 ? -2.601 5.846 7.613 1.00 92.88 101 LEU A N 1
ATOM 834 C CA . LEU A 1 101 ? -3.155 5.451 6.321 1.00 92.88 101 LEU A CA 1
ATOM 835 C C . LEU A 1 101 ? -4.052 6.584 5.832 1.00 92.88 101 LEU A C 1
ATOM 837 O O . LEU A 1 101 ? -4.971 6.967 6.551 1.00 92.88 101 LEU A O 1
ATOM 841 N N . ILE A 1 102 ? -3.808 7.102 4.633 1.00 92.31 102 ILE A N 1
ATOM 842 C CA . ILE A 1 102 ? -4.624 8.153 4.018 1.00 92.31 102 ILE A CA 1
ATOM 843 C C . ILE A 1 102 ? -5.281 7.575 2.770 1.00 92.31 102 ILE A C 1
ATOM 845 O O . ILE A 1 102 ? -4.611 6.992 1.915 1.00 92.31 102 ILE A O 1
ATOM 849 N N . TYR A 1 103 ? -6.591 7.752 2.657 1.00 92.88 103 TYR A N 1
ATOM 850 C CA . TYR A 1 103 ? -7.395 7.336 1.515 1.00 92.88 103 TYR A CA 1
ATOM 851 C C . TYR A 1 103 ? -8.276 8.498 1.044 1.00 92.88 103 TYR A C 1
ATOM 853 O O . TYR A 1 103 ? -8.404 9.511 1.724 1.00 92.88 103 TYR A O 1
ATOM 861 N N . SER A 1 104 ? -8.873 8.364 -0.142 1.00 92.75 104 SER A N 1
ATOM 862 C CA . SER A 1 104 ? -9.604 9.437 -0.849 1.00 92.75 104 SER A CA 1
ATOM 863 C C . SER A 1 104 ? -10.582 10.274 -0.013 1.00 92.75 104 SER A C 1
ATOM 865 O O . SER A 1 104 ? -10.813 11.431 -0.352 1.00 92.75 104 SER A O 1
ATOM 867 N N . ILE A 1 105 ? -11.151 9.713 1.055 1.00 90.31 105 ILE A N 1
ATOM 868 C CA . ILE A 1 105 ? -12.173 10.370 1.876 1.00 90.31 105 ILE A CA 1
ATOM 869 C C . ILE A 1 105 ? -11.897 10.276 3.385 1.00 90.31 105 ILE A C 1
ATOM 871 O O . ILE A 1 105 ? -12.817 10.417 4.189 1.00 90.31 105 ILE A O 1
ATOM 875 N N . GLY A 1 106 ? -10.660 9.992 3.793 1.00 91.56 106 GLY A N 1
ATOM 876 C CA . GLY A 1 106 ? -10.367 9.859 5.212 1.00 91.56 106 GLY A CA 1
ATOM 877 C C . GLY A 1 106 ? -8.960 9.393 5.547 1.00 91.56 106 GLY A C 1
ATOM 878 O O . GLY A 1 106 ? -8.087 9.236 4.692 1.00 91.56 106 GLY A O 1
ATOM 879 N N . GLU A 1 107 ? -8.751 9.161 6.836 1.00 93.50 107 GLU A N 1
ATOM 880 C CA . GLU A 1 107 ? -7.485 8.711 7.392 1.00 93.50 107 GLU A CA 1
ATOM 881 C C . GLU A 1 107 ? -7.674 7.780 8.595 1.00 93.50 107 GLU A C 1
ATOM 883 O O . GLU A 1 107 ? -8.666 7.859 9.320 1.00 93.50 107 GLU A O 1
ATOM 888 N N . ILE A 1 108 ? -6.706 6.889 8.813 1.00 92.88 108 ILE A N 1
ATOM 889 C CA . ILE A 1 108 ? -6.657 5.994 9.975 1.00 92.88 108 ILE A CA 1
ATOM 890 C C . ILE A 1 108 ? -5.265 6.076 10.590 1.00 92.88 108 ILE A C 1
ATOM 892 O O . ILE A 1 108 ? -4.264 5.806 9.925 1.00 92.88 108 ILE A O 1
ATOM 896 N N . GLU A 1 109 ? -5.199 6.423 11.869 1.00 93.81 109 GLU A N 1
ATOM 897 C CA . GLU A 1 109 ? -3.972 6.386 12.658 1.00 93.81 109 GLU A CA 1
ATOM 898 C C . GLU A 1 109 ? -3.894 5.072 13.428 1.00 93.81 109 GLU A C 1
ATOM 900 O O . GLU A 1 109 ? -4.805 4.714 14.180 1.00 93.81 109 GLU A O 1
ATOM 905 N N . ILE A 1 110 ? -2.793 4.347 13.245 1.00 93.88 110 ILE A N 1
ATOM 906 C CA . ILE A 1 110 ? -2.629 2.984 13.747 1.00 93.88 110 ILE A CA 1
ATOM 907 C C . ILE A 1 110 ? -1.266 2.838 14.424 1.00 93.88 110 ILE A C 1
ATOM 909 O O . ILE A 1 110 ? -0.232 3.226 13.876 1.00 93.88 110 ILE A O 1
ATOM 913 N N . GLU A 1 111 ? -1.259 2.229 15.607 1.00 95.25 111 GLU A N 1
ATOM 914 C CA . GLU A 1 111 ? -0.048 1.710 16.237 1.00 95.25 111 GLU A CA 1
ATOM 915 C C . GLU A 1 111 ? 0.211 0.283 15.737 1.00 95.25 111 GLU A C 1
ATOM 917 O O . GLU A 1 111 ? -0.668 -0.578 15.831 1.00 95.25 111 GLU A O 1
ATOM 922 N N . ILE A 1 112 ? 1.410 0.010 15.225 1.00 93.56 112 ILE A N 1
ATOM 923 C CA . ILE A 1 112 ? 1.743 -1.248 14.545 1.00 93.56 112 ILE A CA 1
ATOM 924 C C . ILE A 1 112 ? 2.882 -2.004 15.227 1.00 93.56 112 ILE A C 1
ATOM 926 O O . ILE A 1 112 ? 3.731 -1.436 15.915 1.00 93.56 112 ILE A O 1
ATOM 930 N N . THR A 1 113 ? 2.908 -3.315 15.006 1.00 92.44 113 THR A N 1
ATOM 931 C CA . THR A 1 113 ? 4.029 -4.190 15.384 1.00 92.44 113 THR A CA 1
ATOM 932 C C . THR A 1 113 ? 4.887 -4.543 14.175 1.00 92.44 113 THR A C 1
ATOM 934 O O . THR A 1 113 ? 6.109 -4.599 14.282 1.00 92.44 113 THR A O 1
ATOM 937 N N . GLU A 1 114 ? 4.250 -4.772 13.029 1.00 90.06 114 GLU A N 1
ATOM 938 C CA . GLU A 1 114 ? 4.909 -5.178 11.793 1.00 90.06 114 GLU A CA 1
ATOM 939 C C . GLU A 1 114 ? 4.128 -4.654 10.588 1.00 90.06 114 GLU A C 1
ATOM 941 O O . GLU A 1 114 ? 2.905 -4.517 10.641 1.00 90.06 114 GLU A O 1
ATOM 946 N N . ILE A 1 115 ? 4.849 -4.369 9.508 1.00 89.12 115 ILE A N 1
ATOM 947 C CA . ILE A 1 115 ? 4.294 -4.006 8.211 1.00 89.12 115 ILE A CA 1
ATOM 948 C C . ILE A 1 115 ? 5.158 -4.622 7.112 1.00 89.12 115 ILE A C 1
ATOM 950 O O . ILE A 1 115 ? 6.389 -4.586 7.192 1.00 89.12 115 ILE A O 1
ATOM 954 N N . PHE A 1 116 ? 4.526 -5.209 6.101 1.00 85.94 116 PHE A N 1
ATOM 955 C CA . PHE A 1 116 ? 5.209 -5.725 4.918 1.00 85.94 116 PHE A CA 1
ATOM 956 C C . PHE A 1 116 ? 4.272 -5.779 3.711 1.00 85.94 116 PHE A C 1
ATOM 958 O O . PHE A 1 116 ? 3.049 -5.743 3.849 1.00 85.94 116 PHE A O 1
ATOM 965 N N . SER A 1 117 ? 4.865 -5.918 2.527 1.00 84.88 117 SER A N 1
ATOM 966 C CA . SER A 1 117 ? 4.138 -5.997 1.263 1.00 84.88 117 SER A CA 1
ATOM 967 C C . SER A 1 117 ? 4.317 -7.368 0.615 1.00 84.88 117 SER A C 1
ATOM 969 O O . SER A 1 117 ? 5.439 -7.862 0.460 1.00 84.88 117 SER A O 1
ATOM 971 N N . GLU A 1 118 ? 3.217 -7.991 0.197 1.00 83.25 118 GLU A N 1
ATOM 972 C CA . GLU A 1 118 ? 3.236 -9.196 -0.636 1.00 83.25 118 GLU A CA 1
ATOM 973 C C . GLU A 1 118 ? 3.017 -8.801 -2.094 1.00 83.25 118 GLU A C 1
ATOM 975 O O . GLU A 1 118 ? 1.889 -8.495 -2.485 1.00 83.25 118 GLU A O 1
ATOM 980 N N . ILE A 1 119 ? 4.095 -8.824 -2.884 1.00 76.56 119 ILE A N 1
ATOM 981 C CA . ILE A 1 119 ? 4.043 -8.526 -4.317 1.00 76.56 119 ILE A CA 1
ATOM 982 C C . ILE A 1 119 ? 4.296 -9.791 -5.136 1.00 76.56 119 ILE A C 1
ATOM 984 O O . ILE A 1 119 ? 5.285 -10.494 -4.900 1.00 76.56 119 ILE A O 1
ATOM 988 N N . LEU A 1 120 ? 3.425 -10.074 -6.105 1.00 72.44 120 LEU A N 1
ATOM 989 C CA . LEU A 1 120 ? 3.628 -11.140 -7.086 1.00 72.44 120 LEU A CA 1
ATOM 990 C C . LEU A 1 120 ? 4.467 -10.617 -8.250 1.00 72.44 120 LEU A C 1
ATOM 992 O O . LEU A 1 120 ? 4.068 -9.739 -9.011 1.00 72.44 120 LEU A O 1
ATOM 996 N N . LEU A 1 121 ? 5.665 -11.178 -8.384 1.00 67.38 121 LEU A N 1
ATOM 997 C CA . LEU A 1 121 ? 6.664 -10.678 -9.327 1.00 67.38 121 LEU A CA 1
ATOM 998 C C . LEU A 1 121 ? 6.498 -11.218 -10.752 1.00 67.38 121 LEU A C 1
ATOM 1000 O O . LEU A 1 121 ? 7.182 -10.760 -11.662 1.00 67.38 121 LEU A O 1
ATOM 1004 N N . THR A 1 122 ? 5.610 -12.195 -10.942 1.00 64.56 122 THR A N 1
ATOM 1005 C CA . THR A 1 122 ? 5.263 -12.766 -12.251 1.00 64.56 122 THR A CA 1
ATOM 1006 C C . THR A 1 122 ? 4.537 -11.782 -13.160 1.00 64.56 122 THR A C 1
ATOM 1008 O O . THR A 1 122 ? 4.529 -11.985 -14.367 1.00 64.56 122 THR A O 1
ATOM 1011 N N . ASP A 1 123 ? 3.985 -10.710 -12.590 1.00 69.75 123 ASP A N 1
ATOM 1012 C CA . ASP A 1 123 ? 3.117 -9.756 -13.279 1.00 69.75 123 ASP A CA 1
ATOM 1013 C C . ASP A 1 123 ? 3.723 -8.347 -13.344 1.00 69.75 123 ASP A C 1
ATOM 1015 O O . ASP A 1 123 ? 2.992 -7.360 -13.387 1.00 69.75 123 ASP A O 1
ATOM 1019 N N . LEU A 1 124 ? 5.057 -8.238 -13.306 1.00 77.00 124 LEU A N 1
ATOM 1020 C CA . LEU A 1 124 ? 5.765 -6.962 -13.417 1.00 77.00 124 LEU A CA 1
ATOM 1021 C C . LEU A 1 124 ? 5.997 -6.570 -14.880 1.00 77.00 124 LEU A C 1
ATOM 1023 O O . LEU A 1 124 ? 6.692 -7.262 -15.627 1.00 77.00 124 LEU A O 1
ATOM 1027 N N . TYR A 1 125 ? 5.489 -5.400 -15.246 1.00 80.62 125 TYR A N 1
ATOM 1028 C CA . TYR A 1 125 ? 5.637 -4.788 -16.561 1.00 80.62 125 TYR A CA 1
ATOM 1029 C C . TYR A 1 125 ? 6.482 -3.525 -16.459 1.00 80.62 125 TYR A C 1
ATOM 1031 O O . TYR A 1 125 ? 6.331 -2.752 -15.512 1.00 80.62 125 TYR A O 1
ATOM 1039 N N . TRP A 1 126 ? 7.364 -3.290 -17.430 1.00 82.94 126 TRP A N 1
ATOM 1040 C CA . TRP A 1 126 ? 8.063 -2.011 -17.521 1.00 82.94 126 TRP A CA 1
ATOM 1041 C C . TRP A 1 126 ? 7.063 -0.880 -17.786 1.00 82.94 126 TRP A C 1
ATOM 1043 O O . TRP A 1 126 ? 6.264 -0.971 -18.718 1.00 82.94 126 TRP A O 1
ATOM 1053 N N . TYR A 1 127 ? 7.119 0.186 -16.985 1.00 83.69 127 TYR A N 1
ATOM 1054 C CA . TYR A 1 127 ? 6.278 1.369 -17.170 1.00 83.69 127 TYR A CA 1
ATOM 1055 C C . TYR A 1 127 ? 7.085 2.555 -17.690 1.00 83.69 127 TYR A C 1
ATOM 1057 O O . TYR A 1 127 ? 6.771 3.109 -18.742 1.00 83.69 127 TYR A O 1
ATOM 1065 N N . ARG A 1 128 ? 8.153 2.935 -16.980 1.00 86.88 128 ARG A N 1
ATOM 1066 C CA . ARG A 1 128 ? 9.056 4.012 -17.410 1.00 86.88 128 ARG A CA 1
ATOM 1067 C C . ARG A 1 128 ? 10.441 3.888 -16.792 1.00 86.88 128 ARG A C 1
ATOM 1069 O O . ARG A 1 128 ? 10.608 3.312 -15.721 1.00 86.88 128 ARG A O 1
ATOM 1076 N N . GLY A 1 129 ? 11.421 4.536 -17.416 1.00 85.81 129 GLY A N 1
ATOM 1077 C CA . GLY A 1 129 ? 12.721 4.766 -16.789 1.00 85.81 129 GLY A CA 1
ATOM 1078 C C . GLY A 1 129 ? 12.633 5.799 -15.666 1.00 85.81 129 GLY A C 1
ATOM 1079 O O . GLY A 1 129 ? 11.740 6.653 -15.665 1.00 85.81 129 GLY A O 1
ATOM 1080 N N . LEU A 1 130 ? 13.586 5.742 -14.735 1.00 83.12 130 LEU A N 1
ATOM 1081 C CA . LEU A 1 130 ? 13.770 6.811 -13.753 1.00 83.12 130 LEU A CA 1
ATOM 1082 C C . LEU A 1 130 ? 14.339 8.073 -14.411 1.00 83.12 130 LEU A C 1
ATOM 1084 O O . LEU A 1 130 ? 15.152 7.976 -15.344 1.00 83.12 130 LEU A O 1
ATOM 1088 N N . ASP A 1 131 ? 13.953 9.243 -13.914 1.00 82.19 131 ASP A N 1
ATOM 1089 C CA . ASP A 1 131 ? 14.548 10.520 -14.306 1.00 82.19 131 ASP A CA 1
ATOM 1090 C C . ASP A 1 131 ? 15.938 10.735 -13.668 1.00 82.19 131 ASP A C 1
ATOM 1092 O O . ASP A 1 131 ? 16.470 9.886 -12.945 1.00 82.19 131 ASP A O 1
ATOM 1096 N N . ALA A 1 132 ? 16.592 11.850 -14.004 1.00 80.94 132 ALA A N 1
ATOM 1097 C CA . ALA A 1 132 ? 17.954 12.128 -13.553 1.00 80.94 132 ALA A CA 1
ATOM 1098 C C . ALA A 1 132 ? 18.063 12.340 -12.031 1.00 80.94 132 ALA A C 1
ATOM 1100 O O . ALA A 1 132 ? 19.105 12.017 -11.453 1.00 80.94 132 ALA A O 1
ATOM 1101 N N . GLU A 1 133 ? 17.020 12.864 -11.385 1.00 76.81 133 GLU A N 1
ATOM 1102 C CA . GLU A 1 133 ? 17.000 13.066 -9.936 1.00 76.81 133 GLU A CA 1
ATOM 1103 C C . GLU A 1 133 ? 16.752 11.734 -9.228 1.00 76.81 133 GLU A C 1
ATOM 1105 O O . GLU A 1 133 ? 17.556 11.325 -8.386 1.00 76.81 133 GLU A O 1
ATOM 1110 N N . GLU A 1 134 ? 15.730 10.988 -9.646 1.00 74.94 134 GLU A N 1
ATOM 1111 C CA . GLU A 1 134 ? 15.390 9.667 -9.110 1.00 74.94 134 GLU A CA 1
ATOM 1112 C C . GLU A 1 134 ? 16.594 8.706 -9.167 1.00 74.94 134 GLU A C 1
ATOM 1114 O O . GLU A 1 134 ? 16.934 8.053 -8.176 1.00 74.94 134 GLU A O 1
ATOM 1119 N N . ARG A 1 135 ? 17.330 8.675 -10.289 1.00 72.69 135 ARG A N 1
ATOM 1120 C CA . ARG A 1 135 ? 18.532 7.827 -10.446 1.00 72.69 135 ARG A CA 1
ATOM 1121 C C . ARG A 1 135 ? 19.656 8.158 -9.470 1.00 72.69 135 ARG A C 1
ATOM 1123 O O . ARG A 1 135 ? 20.429 7.258 -9.126 1.00 72.69 135 ARG A O 1
ATOM 1130 N N . LYS A 1 136 ? 19.788 9.431 -9.093 1.00 70.56 136 LYS A N 1
ATOM 1131 C CA . LYS A 1 136 ? 20.885 9.939 -8.260 1.00 70.56 136 LYS A CA 1
ATOM 1132 C C . LYS A 1 136 ? 20.674 9.615 -6.783 1.00 70.56 136 LYS A C 1
ATOM 1134 O O . LYS A 1 136 ? 21.654 9.403 -6.074 1.00 70.56 136 LYS A O 1
ATOM 1139 N N . TYR A 1 137 ? 19.420 9.573 -6.337 1.00 66.62 137 TYR A N 1
ATOM 1140 C CA . TYR A 1 137 ? 19.076 9.419 -4.923 1.00 66.62 137 TYR A CA 1
ATOM 1141 C C . TYR A 1 137 ? 18.577 8.016 -4.551 1.00 66.62 137 TYR A C 1
ATOM 1143 O O . TYR A 1 137 ? 18.589 7.671 -3.371 1.00 66.62 137 TYR A O 1
ATOM 1151 N N . MET A 1 138 ? 18.197 7.180 -5.524 1.00 68.38 138 MET A N 1
ATOM 1152 C CA . MET A 1 138 ? 17.685 5.835 -5.251 1.00 68.38 138 MET A CA 1
ATOM 1153 C C . MET A 1 138 ? 18.749 4.732 -5.411 1.00 68.38 138 MET A C 1
ATOM 1155 O O . MET A 1 138 ? 19.209 4.418 -6.519 1.00 68.38 138 MET A O 1
ATOM 1159 N N . ASN A 1 139 ? 19.080 4.080 -4.292 1.00 71.06 139 ASN A N 1
ATOM 1160 C CA . ASN A 1 139 ? 19.731 2.767 -4.266 1.00 71.06 139 ASN A CA 1
ATOM 1161 C C . ASN A 1 139 ? 18.649 1.687 -4.363 1.00 71.06 139 ASN A C 1
ATOM 1163 O O . ASN A 1 139 ? 18.050 1.328 -3.350 1.00 71.06 139 ASN A O 1
ATOM 1167 N N . LEU A 1 140 ? 18.367 1.223 -5.581 1.00 72.88 140 LEU A N 1
ATOM 1168 C CA . LEU A 1 140 ? 17.275 0.290 -5.856 1.00 72.88 140 LEU A CA 1
ATOM 1169 C C . LEU A 1 140 ? 17.700 -1.171 -5.675 1.00 72.88 140 LEU A C 1
ATOM 1171 O O . LEU A 1 140 ? 18.856 -1.514 -5.934 1.00 72.88 140 LEU A O 1
ATOM 1175 N N . PRO A 1 141 ? 16.769 -2.057 -5.285 1.00 69.94 141 PRO A N 1
ATOM 1176 C CA . PRO A 1 141 ? 17.025 -3.486 -5.273 1.00 69.94 141 PRO A CA 1
ATOM 1177 C C . PRO A 1 141 ? 17.170 -4.021 -6.707 1.00 69.94 141 PRO A C 1
ATOM 1179 O O . PRO A 1 141 ? 16.361 -3.716 -7.588 1.00 69.94 141 PRO A O 1
ATOM 1182 N N . ILE A 1 142 ? 18.181 -4.870 -6.919 1.00 68.31 142 ILE A N 1
ATOM 1183 C CA . ILE A 1 142 ? 18.387 -5.576 -8.188 1.00 68.31 142 ILE A CA 1
ATOM 1184 C C . ILE A 1 142 ? 17.385 -6.731 -8.279 1.00 68.31 142 ILE A C 1
ATOM 1186 O O . ILE A 1 142 ? 17.392 -7.652 -7.456 1.00 68.31 142 ILE A O 1
ATOM 1190 N N . SER A 1 143 ? 16.537 -6.707 -9.302 1.00 63.25 143 SER A N 1
ATOM 1191 C CA . SER A 1 143 ? 15.670 -7.822 -9.666 1.00 63.25 143 SER A CA 1
ATOM 1192 C C . SER A 1 143 ? 16.411 -8.782 -10.598 1.00 63.25 143 SER A C 1
ATOM 1194 O O . SER A 1 143 ? 17.039 -8.372 -11.567 1.00 63.25 143 SER A O 1
ATOM 1196 N N . SER A 1 144 ? 16.320 -10.084 -10.314 1.00 55.50 144 SER A N 1
ATOM 1197 C CA . SER A 1 144 ? 16.869 -11.165 -11.158 1.00 55.50 144 SER A CA 1
ATOM 1198 C C . SER A 1 144 ? 15.824 -11.763 -12.108 1.00 55.50 144 SER A C 1
ATOM 1200 O O . SER A 1 144 ? 16.006 -12.867 -12.621 1.00 55.50 144 SER A O 1
ATOM 1202 N N . LEU A 1 145 ? 14.688 -11.086 -12.287 1.00 56.53 145 LEU A N 1
ATOM 1203 C CA . LEU A 1 145 ? 13.541 -11.631 -13.004 1.00 56.53 145 LEU A CA 1
ATOM 1204 C C . LEU A 1 145 ? 13.540 -11.235 -14.483 1.00 56.53 145 LEU A C 1
ATOM 1206 O O . LEU A 1 145 ? 13.968 -10.128 -14.820 1.00 56.53 145 LEU A O 1
ATOM 1210 N N . PRO A 1 146 ? 13.021 -12.108 -15.366 1.00 50.94 146 PRO A N 1
ATOM 1211 C CA . PRO A 1 146 ? 12.751 -11.741 -16.746 1.00 50.94 146 PRO A CA 1
ATOM 1212 C C . PRO A 1 146 ? 11.619 -10.714 -16.742 1.00 50.94 146 PRO A C 1
ATOM 1214 O O . PRO A 1 146 ? 10.456 -11.073 -16.589 1.00 50.94 146 PRO A O 1
ATOM 1217 N N . VAL A 1 147 ? 11.954 -9.430 -16.851 1.00 51.41 147 VAL A N 1
ATOM 1218 C CA . VAL A 1 147 ? 10.941 -8.402 -17.077 1.00 51.41 147 VAL A CA 1
ATOM 1219 C C . VAL A 1 147 ? 10.727 -8.269 -18.579 1.00 51.41 147 VAL A C 1
ATOM 1221 O O . VAL A 1 147 ? 11.687 -8.211 -19.346 1.00 51.41 147 VAL A O 1
ATOM 1224 N N . SER A 1 148 ? 9.461 -8.264 -18.995 1.00 42.06 148 SER A N 1
ATOM 1225 C CA . SER A 1 148 ? 9.082 -7.998 -20.378 1.00 42.06 148 SER A CA 1
ATOM 1226 C C . SER A 1 148 ? 9.237 -6.504 -20.666 1.00 42.06 148 SER A C 1
ATOM 1228 O O . SER A 1 148 ? 8.554 -5.678 -20.057 1.00 42.06 148 SER A O 1
ATOM 1230 N N . PHE A 1 149 ? 10.131 -6.169 -21.594 1.00 39.59 149 PHE A N 1
ATOM 1231 C CA . PHE A 1 149 ? 10.227 -4.849 -22.210 1.00 39.59 149 PHE A CA 1
ATOM 1232 C C . PHE A 1 149 ? 9.321 -4.866 -23.446 1.00 39.59 149 PHE A C 1
ATOM 1234 O O . PHE A 1 149 ? 9.475 -5.752 -24.290 1.00 39.59 149 PHE A O 1
ATOM 1241 N N . PHE A 1 150 ? 8.351 -3.957 -23.518 1.00 36.94 150 PHE A N 1
ATOM 1242 C CA . PHE A 1 150 ? 7.519 -3.753 -24.707 1.00 36.94 150 PHE A CA 1
ATOM 1243 C C . PHE A 1 150 ? 8.022 -2.551 -25.501 1.00 36.94 150 PHE A C 1
ATOM 1245 O O . PHE A 1 150 ? 8.412 -1.553 -24.852 1.00 36.94 150 PHE A O 1
#

Organism: NCBI:txid1158609

Foldseek 3Di:
DWDWWDQDPVFKALAQFAFAFWADDPQKIKTWTQKIWGFAAEPNFTAIKIFGDTKIKIFRFPDWDDWDFQVDPDDPPHPRRVSHRWGWHDWDDPDPFWIWTDTPGIITITGTDGITITGGPVRIETDTGDDPVCVVPDPHYYDPDPHDDD

pLDDT: mean 80.13, std 16.11, range [26.69, 95.25]

Sequence (150 aa):
MDKRIYKTMDYISFNDMTITDALFQNHVLIIKFDGVYCFLENNNEKGVFVSNGQQKLVITVRNILNWHDWENERQSTDDFSVLNGKTFLALESKEEKKIKLIYSIGEIEIEITEIFSEILLTDLYWYRGLDAEERKYMNLPISSLPVSFF

Radius of gyration: 16.24 Å; chains: 1; bounding box: 42×34×43 Å